Protein AF-A0A8H6ZB54-F1 (afdb_monomer_lite)

pLDDT: mean 80.8, std 12.85, range [37.94, 94.06]

Organism: NCBI:txid230812

Foldseek 3Di:
DVVVVVVVVVVVVVVVCVVQVVCVDPVNVVVLVVVVVVLVVVLVVVVVPDDPDDDDVVLSVQQSVVQSCCCSPVVDGPVVVDPVVVVVSSPPD

Structure (mmCIF, N/CA/C/O backbone):
data_AF-A0A8H6ZB54-F1
#
_entry.id   AF-A0A8H6ZB54-F1
#
loop_
_atom_site.group_PDB
_atom_site.id
_atom_site.type_symbol
_atom_site.label_atom_id
_atom_site.label_alt_id
_atom_site.label_comp_id
_atom_site.label_asym_id
_atom_site.label_entity_id
_atom_site.label_seq_id
_atom_site.pdbx_PDB_ins_code
_atom_site.Cartn_x
_atom_site.Cartn_y
_atom_site.Cartn_z
_atom_site.occupancy
_atom_site.B_iso_or_equiv
_atom_site.auth_seq_id
_atom_site.auth_comp_id
_atom_site.auth_asym_id
_atom_site.auth_atom_id
_atom_site.pdbx_PDB_model_num
ATOM 1 N N . MET A 1 1 ? 40.273 4.845 -5.121 1.00 53.59 1 MET A N 1
ATOM 2 C CA . MET A 1 1 ? 39.413 3.80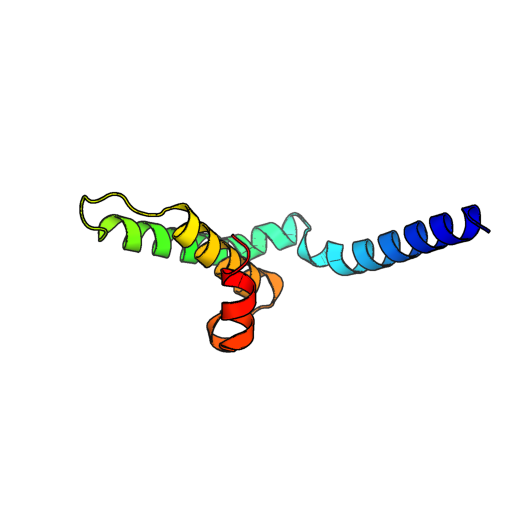2 -4.515 1.00 53.59 1 MET A CA 1
ATOM 3 C C . MET A 1 1 ? 38.010 4.325 -4.181 1.00 53.59 1 MET A C 1
ATOM 5 O O . MET A 1 1 ? 37.053 3.717 -4.631 1.00 53.59 1 MET A O 1
ATOM 9 N N . LEU A 1 2 ? 37.859 5.483 -3.518 1.00 50.34 2 LEU A N 1
ATOM 10 C CA . LEU A 1 2 ? 36.544 6.072 -3.176 1.00 50.34 2 LEU A CA 1
ATOM 11 C C . LEU A 1 2 ? 35.643 6.426 -4.382 1.00 50.34 2 LEU A C 1
ATOM 13 O O . LEU A 1 2 ? 34.432 6.241 -4.321 1.00 50.34 2 LEU A O 1
ATOM 17 N N . LEU A 1 3 ? 36.224 6.870 -5.504 1.00 53.19 3 LEU A N 1
ATOM 18 C CA . LEU A 1 3 ? 35.472 7.185 -6.731 1.00 53.19 3 LEU A CA 1
ATOM 19 C C . LEU A 1 3 ? 34.819 5.957 -7.386 1.00 53.19 3 LEU A C 1
ATOM 21 O O . LEU A 1 3 ? 33.776 6.096 -8.016 1.00 53.19 3 LEU A O 1
ATOM 25 N N . ASN A 1 4 ? 35.403 4.766 -7.222 1.00 51.84 4 ASN A N 1
ATOM 26 C CA . ASN A 1 4 ? 34.836 3.535 -7.776 1.00 51.84 4 ASN A CA 1
ATOM 27 C C . ASN A 1 4 ? 33.632 3.076 -6.944 1.00 51.84 4 ASN A C 1
ATOM 29 O O . ASN A 1 4 ? 32.589 2.787 -7.512 1.00 51.84 4 ASN A O 1
ATOM 33 N N . VAL A 1 5 ? 33.719 3.167 -5.611 1.00 55.88 5 VAL A N 1
ATOM 34 C CA . VAL A 1 5 ? 32.609 2.839 -4.697 1.00 55.88 5 VAL A CA 1
ATOM 35 C C . VAL A 1 5 ? 31.382 3.723 -4.960 1.00 55.88 5 VAL A C 1
ATOM 37 O O . VAL A 1 5 ? 30.270 3.218 -5.080 1.00 55.88 5 VAL A O 1
ATOM 40 N N . ALA A 1 6 ? 31.570 5.038 -5.129 1.00 56.38 6 ALA A N 1
ATOM 41 C CA . ALA A 1 6 ? 30.472 5.957 -5.448 1.00 56.38 6 ALA A CA 1
ATOM 42 C C . ALA A 1 6 ? 29.851 5.701 -6.839 1.00 56.38 6 ALA A C 1
ATOM 44 O O . ALA A 1 6 ? 28.649 5.893 -7.040 1.00 56.38 6 ALA A O 1
ATOM 45 N N . ARG A 1 7 ? 30.662 5.256 -7.807 1.00 58.06 7 ARG A N 1
ATOM 46 C CA . ARG A 1 7 ? 30.210 4.922 -9.165 1.00 58.06 7 ARG A CA 1
ATOM 47 C C . ARG A 1 7 ? 29.410 3.616 -9.188 1.00 58.06 7 ARG A C 1
ATOM 49 O O . ARG A 1 7 ? 28.379 3.572 -9.864 1.00 58.06 7 ARG A O 1
ATOM 56 N N . ASP A 1 8 ? 29.830 2.629 -8.401 1.00 61.50 8 ASP A N 1
ATOM 57 C CA . ASP A 1 8 ? 29.135 1.351 -8.223 1.00 61.50 8 ASP A CA 1
ATOM 58 C C . ASP A 1 8 ? 27.781 1.568 -7.528 1.00 61.50 8 ASP A C 1
ATOM 60 O O . ASP A 1 8 ? 26.752 1.186 -8.088 1.00 61.50 8 ASP A O 1
ATOM 64 N N . LEU A 1 9 ? 27.746 2.351 -6.439 1.00 70.19 9 LEU A N 1
ATOM 65 C CA . LEU A 1 9 ? 26.513 2.805 -5.767 1.00 70.19 9 LEU A CA 1
ATOM 66 C C . LEU A 1 9 ? 25.533 3.493 -6.730 1.00 70.19 9 LEU A C 1
ATOM 68 O O . LEU A 1 9 ? 24.336 3.206 -6.725 1.00 70.19 9 LEU A O 1
ATOM 72 N N . GLY A 1 10 ? 26.026 4.390 -7.589 1.00 81.81 10 GLY A N 1
ATOM 73 C CA . GLY A 1 10 ? 25.188 5.084 -8.568 1.00 81.81 10 GLY A CA 1
ATOM 74 C C . GLY A 1 10 ? 24.638 4.165 -9.664 1.00 81.81 10 GLY A C 1
ATOM 75 O O . GLY A 1 10 ? 23.526 4.384 -10.155 1.00 81.81 10 GLY A O 1
ATOM 76 N N . SER A 1 11 ? 25.399 3.145 -10.067 1.00 85.12 11 SER A N 1
ATOM 77 C CA . SER A 1 11 ? 24.973 2.173 -11.079 1.00 85.12 11 SER A CA 1
ATOM 78 C C . SER A 1 11 ? 23.938 1.186 -10.534 1.00 85.12 11 SER A C 1
ATOM 80 O O . SER A 1 11 ? 22.898 0.991 -11.169 1.00 85.12 11 SER A O 1
ATOM 82 N N . ASP A 1 12 ? 24.151 0.671 -9.323 1.00 87.56 12 ASP A N 1
ATOM 83 C CA . ASP A 1 12 ? 23.219 -0.231 -8.653 1.00 87.56 12 ASP A CA 1
ATOM 84 C C . ASP A 1 12 ? 21.926 0.478 -8.267 1.00 87.56 12 ASP A C 1
ATOM 86 O O . ASP A 1 12 ? 20.842 -0.044 -8.528 1.00 87.56 12 ASP A O 1
ATOM 90 N N . HIS A 1 13 ? 22.011 1.710 -7.758 1.00 87.94 13 HIS A N 1
ATOM 91 C CA . HIS A 1 13 ? 20.827 2.520 -7.486 1.00 87.94 13 HIS A CA 1
ATOM 92 C C . HIS A 1 13 ? 19.978 2.724 -8.747 1.00 87.94 13 HIS A C 1
ATOM 94 O O . HIS A 1 13 ? 18.762 2.536 -8.709 1.00 87.94 13 HIS A O 1
ATOM 100 N N . ARG A 1 14 ? 20.595 3.058 -9.892 1.00 89.06 14 ARG A N 1
ATOM 101 C CA . ARG A 1 14 ? 19.864 3.195 -11.164 1.00 89.06 14 ARG A CA 1
ATOM 102 C C . ARG A 1 14 ? 19.228 1.881 -11.603 1.00 89.06 14 ARG A C 1
ATOM 104 O O . ARG A 1 14 ? 18.084 1.901 -12.051 1.00 89.06 14 ARG A O 1
ATOM 111 N N . ARG A 1 15 ? 19.942 0.761 -11.463 1.00 90.75 15 ARG A N 1
ATOM 112 C CA . ARG A 1 15 ? 19.434 -0.572 -11.812 1.00 90.75 15 ARG A CA 1
ATOM 113 C C . ARG A 1 15 ? 18.215 -0.945 -10.965 1.00 90.75 15 ARG A C 1
ATOM 115 O O . ARG A 1 15 ? 17.177 -1.281 -11.528 1.00 90.75 15 ARG A O 1
ATOM 122 N N . ILE A 1 16 ? 18.315 -0.817 -9.642 1.00 88.75 16 ILE A N 1
ATOM 123 C CA . ILE A 1 16 ? 17.223 -1.116 -8.703 1.00 88.75 16 ILE A CA 1
ATOM 124 C C . ILE A 1 16 ? 16.038 -0.183 -8.952 1.00 88.75 16 ILE A C 1
ATOM 126 O O . ILE A 1 16 ? 14.916 -0.649 -9.140 1.00 88.75 16 ILE A O 1
ATOM 130 N N . ARG A 1 17 ? 16.282 1.130 -9.041 1.00 89.00 17 ARG A N 1
ATOM 131 C CA . ARG A 1 17 ? 15.237 2.113 -9.345 1.00 89.00 17 ARG A CA 1
ATOM 132 C C . ARG A 1 17 ? 14.518 1.768 -10.645 1.00 89.00 17 ARG A C 1
ATOM 134 O O . ARG A 1 17 ? 13.296 1.806 -10.671 1.00 89.00 17 ARG A O 1
ATOM 141 N N . SER A 1 18 ? 15.250 1.426 -11.706 1.00 90.56 18 SER A N 1
ATOM 142 C CA . SER A 1 18 ? 14.648 1.072 -12.995 1.00 90.56 18 SER A CA 1
ATOM 143 C C . SER A 1 18 ? 13.760 -0.168 -12.902 1.00 90.56 18 SER A C 1
ATOM 145 O O . SER A 1 18 ? 12.700 -0.185 -13.520 1.00 90.56 18 SER A O 1
ATOM 147 N N . ALA A 1 19 ? 14.170 -1.182 -12.134 1.00 88.50 19 ALA A N 1
ATOM 148 C CA . ALA A 1 19 ? 13.375 -2.390 -11.929 1.00 88.50 19 ALA A CA 1
ATOM 149 C C . ALA A 1 19 ? 12.091 -2.107 -11.128 1.00 88.50 19 ALA A C 1
ATOM 151 O O . ALA A 1 19 ? 11.024 -2.601 -11.479 1.00 88.50 19 ALA A O 1
ATOM 152 N N . LEU A 1 20 ? 12.177 -1.269 -10.090 1.00 87.94 20 LEU A N 1
ATOM 153 C CA . LEU A 1 20 ? 11.042 -0.948 -9.218 1.00 87.94 20 LEU A CA 1
ATOM 154 C C . LEU A 1 20 ? 10.070 0.073 -9.828 1.00 87.94 20 LEU A C 1
ATOM 156 O O . LEU A 1 20 ? 8.886 0.063 -9.499 1.00 87.94 20 LEU A O 1
ATOM 160 N N . ASN A 1 21 ? 10.533 0.943 -10.732 1.00 89.56 21 ASN A N 1
ATOM 161 C CA . ASN A 1 21 ? 9.747 2.067 -11.257 1.00 89.56 21 ASN A CA 1
ATOM 162 C C . ASN A 1 21 ? 8.432 1.644 -11.937 1.00 89.56 21 ASN A C 1
ATOM 164 O O . ASN A 1 21 ? 7.501 2.445 -12.003 1.00 89.56 21 ASN A O 1
ATOM 168 N N . ILE A 1 22 ? 8.332 0.397 -12.412 1.00 88.62 22 ILE A N 1
ATOM 169 C CA . ILE A 1 22 ? 7.119 -0.138 -13.048 1.00 88.62 22 ILE A CA 1
ATOM 170 C C . ILE A 1 22 ? 5.896 -0.042 -12.121 1.00 88.62 22 ILE A C 1
ATOM 172 O O . ILE A 1 22 ? 4.808 0.298 -12.583 1.00 88.62 22 ILE A O 1
ATOM 176 N N . GLY A 1 23 ? 6.094 -0.250 -10.813 1.00 87.06 23 GLY A N 1
ATOM 177 C CA . GLY A 1 23 ? 5.036 -0.230 -9.801 1.00 87.06 23 GLY A CA 1
ATOM 178 C C . GLY A 1 23 ? 4.651 1.172 -9.324 1.00 87.06 23 GLY A C 1
ATOM 179 O O . GLY A 1 23 ? 3.660 1.322 -8.618 1.00 87.06 23 GLY A O 1
ATOM 180 N N . PHE A 1 24 ? 5.399 2.204 -9.725 1.00 89.62 24 PHE A N 1
ATOM 181 C CA . PHE A 1 24 ? 5.222 3.584 -9.252 1.00 89.62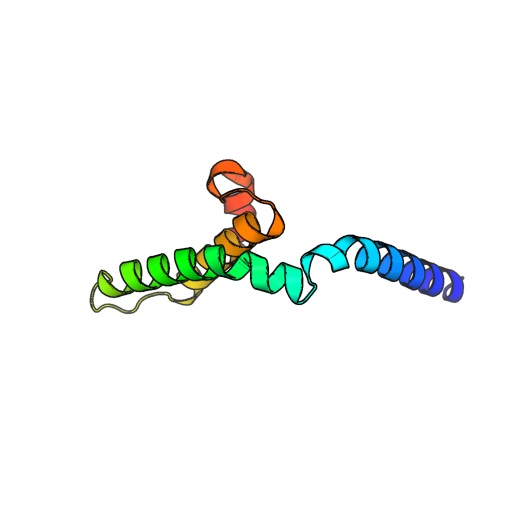 24 PHE A CA 1
ATOM 182 C C . PHE A 1 24 ? 4.920 4.576 -10.383 1.00 89.62 24 PHE A C 1
ATOM 184 O O . PHE A 1 24 ? 4.966 5.791 -10.192 1.00 89.62 24 PHE A O 1
ATOM 191 N N . THR A 1 25 ? 4.587 4.084 -11.578 1.00 92.25 25 THR A N 1
ATOM 192 C CA . THR A 1 25 ? 4.072 4.947 -12.649 1.00 92.25 25 THR A CA 1
ATOM 193 C C . THR A 1 25 ? 2.685 5.482 -12.290 1.00 92.25 25 THR A C 1
ATOM 195 O O . THR A 1 25 ? 1.931 4.849 -11.556 1.00 92.25 25 THR A O 1
ATOM 198 N N . ALA A 1 26 ? 2.281 6.617 -12.867 1.00 92.31 26 ALA A N 1
ATOM 199 C CA . ALA A 1 26 ? 0.938 7.156 -12.637 1.00 92.31 26 ALA A CA 1
ATOM 200 C C . ALA A 1 26 ? -0.180 6.175 -13.048 1.00 92.31 26 ALA A C 1
ATOM 202 O O . ALA A 1 26 ? -1.250 6.169 -12.448 1.00 92.31 26 ALA A O 1
ATOM 203 N N . ALA A 1 27 ? 0.058 5.341 -14.067 1.00 93.31 27 ALA A N 1
ATOM 204 C CA . ALA A 1 27 ? -0.876 4.292 -14.469 1.00 93.31 27 ALA A CA 1
ATOM 205 C C . ALA A 1 27 ? -0.962 3.176 -13.419 1.00 93.31 27 ALA A C 1
ATOM 207 O O . ALA A 1 27 ? -2.069 2.786 -13.054 1.00 93.31 27 ALA A O 1
ATOM 208 N N . ALA A 1 28 ? 0.183 2.730 -12.890 1.00 89.69 28 ALA A N 1
ATOM 209 C CA . ALA A 1 28 ? 0.231 1.754 -11.806 1.00 89.69 28 ALA A CA 1
ATOM 210 C C . ALA A 1 28 ? -0.478 2.286 -10.549 1.00 89.69 28 ALA A C 1
ATOM 212 O O . ALA A 1 28 ? -1.403 1.648 -10.058 1.00 89.69 28 ALA A O 1
ATOM 213 N N . VAL A 1 29 ? -0.168 3.513 -10.111 1.00 90.56 29 VAL A N 1
ATOM 214 C CA . VAL A 1 29 ? -0.828 4.141 -8.951 1.00 90.56 29 VAL A CA 1
ATOM 215 C C . VAL A 1 29 ? -2.346 4.233 -9.128 1.00 90.56 29 VAL A C 1
ATOM 217 O O . VAL A 1 29 ? -3.094 3.952 -8.196 1.00 90.56 29 VAL A O 1
ATOM 220 N N . ARG A 1 30 ? -2.830 4.565 -10.333 1.00 94.00 30 ARG A N 1
ATOM 221 C CA . ARG A 1 30 ? -4.274 4.571 -10.621 1.00 94.00 30 ARG A CA 1
ATOM 222 C C . ARG A 1 30 ? -4.905 3.183 -10.534 1.00 94.00 30 ARG A C 1
ATOM 224 O O . ARG A 1 30 ? -6.052 3.086 -10.111 1.00 94.00 30 ARG A O 1
ATOM 231 N N . SER A 1 31 ? -4.181 2.123 -10.898 1.00 92.62 31 SER A N 1
ATOM 232 C CA . SER A 1 31 ? -4.687 0.749 -10.767 1.00 92.62 31 SER A CA 1
ATOM 233 C C . SER A 1 31 ? -4.905 0.334 -9.305 1.00 92.62 31 SER A C 1
ATOM 235 O O . SER A 1 31 ? -5.806 -0.451 -9.024 1.00 92.62 31 SER A O 1
ATOM 237 N N . TYR A 1 32 ? -4.177 0.939 -8.359 1.00 93.25 32 TYR A N 1
ATOM 238 C CA . TYR A 1 32 ? -4.324 0.678 -6.922 1.00 93.25 32 TYR A CA 1
ATOM 239 C C . TYR A 1 32 ? -5.528 1.379 -6.282 1.00 93.25 32 TYR A C 1
ATOM 241 O O . TYR A 1 32 ? -5.860 1.102 -5.133 1.00 93.25 32 TYR A O 1
ATOM 249 N N . HIS A 1 33 ? -6.215 2.267 -7.007 1.00 92.56 33 HIS A N 1
ATOM 250 C CA . HIS A 1 33 ? -7.318 3.060 -6.461 1.00 92.56 33 HIS A CA 1
ATOM 251 C C . HIS A 1 33 ? -8.429 2.204 -5.834 1.00 92.56 33 HIS A C 1
ATOM 253 O O . HIS A 1 33 ? -8.980 2.575 -4.801 1.00 92.56 33 HIS A O 1
ATOM 259 N N . ALA A 1 34 ? -8.746 1.048 -6.427 1.00 91.88 34 ALA A N 1
ATOM 260 C CA . ALA A 1 34 ? -9.738 0.131 -5.868 1.00 91.88 34 ALA A CA 1
ATOM 261 C C . ALA A 1 34 ? -9.318 -0.392 -4.483 1.00 91.88 34 ALA A C 1
ATOM 263 O O . ALA A 1 34 ? -10.125 -0.376 -3.559 1.00 91.88 34 ALA A O 1
ATOM 264 N N . VAL A 1 35 ? -8.044 -0.768 -4.324 1.00 91.88 35 VAL A N 1
ATOM 265 C CA . VAL A 1 35 ? -7.469 -1.206 -3.042 1.00 91.88 35 VAL A CA 1
ATOM 266 C C . VAL A 1 35 ? -7.514 -0.071 -2.021 1.00 91.88 35 VAL A C 1
ATOM 268 O O . VAL A 1 35 ? -7.997 -0.263 -0.909 1.00 91.88 35 VAL A O 1
ATOM 271 N N . PHE A 1 36 ? -7.083 1.136 -2.407 1.00 91.94 36 PHE A N 1
ATOM 272 C CA . PHE A 1 36 ? -7.106 2.302 -1.516 1.00 91.94 36 PHE A CA 1
ATOM 273 C C . PHE A 1 36 ? -8.517 2.609 -1.021 1.00 91.94 36 PHE A C 1
ATOM 275 O O . PHE A 1 36 ? -8.707 2.890 0.158 1.00 91.94 36 PHE A O 1
ATOM 282 N N . LYS A 1 37 ? -9.507 2.529 -1.916 1.00 94.06 37 LYS A N 1
ATOM 283 C CA . LYS A 1 37 ? -10.906 2.769 -1.576 1.00 94.06 37 LYS A CA 1
ATOM 284 C C . LYS A 1 37 ? -11.425 1.743 -0.568 1.00 94.06 37 LYS A C 1
ATOM 286 O O . LYS A 1 37 ? -11.999 2.149 0.434 1.00 94.06 37 LYS A O 1
ATOM 291 N N . VAL A 1 38 ? -11.182 0.451 -0.799 1.00 92.31 38 VAL A N 1
ATOM 292 C CA . VAL A 1 38 ? -11.616 -0.621 0.115 1.00 92.31 38 VAL A CA 1
ATOM 293 C C . VAL A 1 38 ? -11.018 -0.426 1.507 1.00 92.31 38 VAL A C 1
ATOM 295 O O . VAL A 1 38 ? -11.744 -0.471 2.498 1.00 92.31 38 VAL A O 1
ATOM 298 N N . VAL A 1 39 ? -9.713 -0.160 1.596 1.00 90.69 39 VAL A N 1
ATOM 299 C CA . VAL A 1 39 ? -9.060 0.040 2.897 1.00 90.69 39 VAL A CA 1
ATOM 300 C C . VAL A 1 39 ? -9.551 1.327 3.571 1.00 90.69 39 VAL A C 1
ATOM 302 O O . VAL A 1 39 ? -9.797 1.328 4.773 1.00 90.69 39 VAL A O 1
ATOM 305 N N . ALA A 1 40 ? -9.771 2.410 2.822 1.00 91.06 40 ALA A N 1
ATOM 306 C CA . ALA A 1 40 ? -10.331 3.644 3.376 1.00 91.06 40 ALA A CA 1
ATOM 307 C C . ALA A 1 40 ? -11.751 3.442 3.935 1.00 91.06 40 ALA A C 1
ATOM 309 O O . ALA A 1 40 ? -12.041 3.896 5.040 1.00 91.06 40 ALA A O 1
ATOM 310 N N . GLU A 1 41 ? -12.615 2.721 3.216 1.00 93.31 41 GLU A N 1
ATOM 311 C CA . GLU A 1 41 ? -13.967 2.378 3.681 1.00 93.31 41 GLU A CA 1
ATOM 312 C C . GLU A 1 41 ? -13.925 1.522 4.957 1.00 93.31 41 GLU A C 1
ATOM 314 O O . GLU A 1 41 ? -14.700 1.763 5.881 1.00 93.31 41 GLU A O 1
ATOM 319 N N . GLN A 1 42 ? -12.979 0.583 5.060 1.00 89.12 42 GLN A N 1
ATOM 320 C CA . GLN A 1 42 ? -12.761 -0.200 6.281 1.00 89.12 42 GLN A CA 1
ATOM 321 C C . GLN A 1 42 ? -12.332 0.674 7.465 1.00 89.12 42 GLN A C 1
ATOM 323 O O . GLN A 1 42 ? -12.863 0.502 8.561 1.00 89.12 42 GLN A O 1
ATOM 328 N N . ILE A 1 43 ? -11.412 1.623 7.258 1.00 89.50 43 ILE A N 1
ATOM 329 C CA . ILE A 1 43 ? -10.992 2.573 8.302 1.00 89.50 43 ILE A CA 1
ATOM 330 C C . ILE A 1 43 ? -12.187 3.405 8.768 1.00 89.50 43 ILE A C 1
ATOM 332 O O . ILE A 1 43 ? -12.419 3.510 9.970 1.00 89.50 43 ILE A O 1
ATOM 336 N N . CYS A 1 44 ? -12.961 3.973 7.839 1.00 89.31 44 CY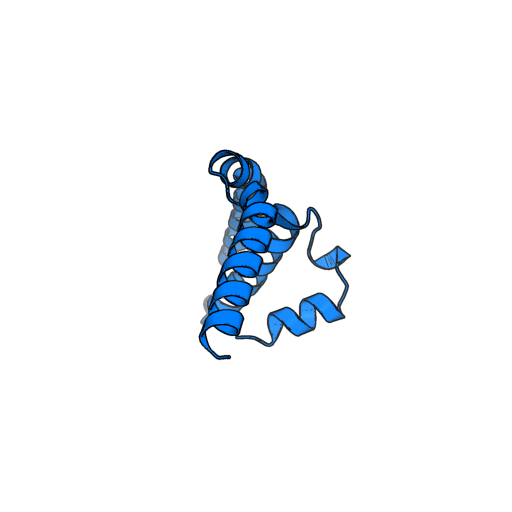S A N 1
ATOM 337 C CA . CYS A 1 44 ? -14.149 4.759 8.174 1.00 89.31 44 CYS A CA 1
ATOM 338 C C . CYS A 1 44 ? -15.161 3.930 8.972 1.00 89.31 44 CYS A C 1
ATOM 340 O O . CYS A 1 44 ? -15.591 4.369 10.034 1.00 89.31 44 CYS A O 1
ATOM 342 N N . GLY A 1 45 ? -15.465 2.707 8.527 1.00 87.25 45 GLY A N 1
ATOM 343 C CA . GLY A 1 45 ? -16.374 1.812 9.244 1.00 87.25 45 GLY A CA 1
ATOM 344 C C . GLY A 1 45 ? -15.859 1.412 10.629 1.00 87.25 45 GLY A C 1
ATOM 345 O O . GLY A 1 45 ? -16.644 1.276 11.564 1.00 87.25 45 GLY A O 1
ATOM 346 N N . GLN A 1 46 ? -14.544 1.258 10.807 1.00 83.94 46 GLN A N 1
ATOM 347 C CA . GLN A 1 46 ? -13.970 1.048 12.135 1.00 83.94 46 GLN A CA 1
ATOM 348 C C . GLN A 1 46 ? -14.178 2.287 13.006 1.00 83.94 46 GLN A C 1
ATOM 350 O O . GLN A 1 46 ? -14.744 2.153 14.087 1.00 83.94 46 GLN A O 1
ATOM 355 N N . LEU A 1 47 ? -13.800 3.475 12.517 1.00 85.56 47 LEU A N 1
ATOM 356 C CA . LEU A 1 47 ? -13.928 4.762 13.216 1.00 85.56 47 LEU A CA 1
ATOM 357 C C . LEU A 1 47 ? -15.368 5.098 13.624 1.00 85.56 47 LEU A C 1
ATOM 359 O O . LEU A 1 47 ? -15.570 5.623 14.715 1.00 85.56 47 LEU A O 1
ATOM 363 N N . GLU A 1 48 ? -16.363 4.752 12.809 1.00 85.56 48 GLU A N 1
ATOM 364 C CA . GLU A 1 48 ? -17.786 4.913 13.149 1.00 85.56 48 GLU A CA 1
ATOM 365 C C . GLU A 1 48 ? -18.218 4.067 14.357 1.00 85.56 48 GLU A C 1
ATOM 367 O O . GLU A 1 48 ? -19.143 4.442 15.076 1.00 85.56 48 GLU A O 1
ATOM 372 N N . ASN A 1 49 ? -17.533 2.947 14.605 1.00 80.94 49 ASN A N 1
ATOM 373 C CA . ASN A 1 49 ? -17.806 2.030 15.711 1.00 80.94 49 ASN A CA 1
ATOM 374 C C . ASN A 1 49 ? -16.863 2.224 16.912 1.00 80.94 49 ASN A C 1
ATOM 376 O O . ASN A 1 49 ? -16.961 1.473 17.888 1.00 80.94 49 ASN A O 1
ATOM 380 N N . PHE A 1 50 ? -15.939 3.193 16.867 1.00 76.31 50 PHE A N 1
ATOM 381 C CA . PHE A 1 50 ? -15.038 3.428 17.992 1.00 76.31 50 PHE A CA 1
ATOM 382 C C . PHE A 1 50 ? -15.799 4.031 19.184 1.00 76.31 50 PHE A C 1
ATOM 384 O O . PHE A 1 50 ? -16.631 4.927 19.015 1.00 76.31 50 PHE A O 1
ATOM 391 N N . PRO A 1 51 ? -15.508 3.578 20.416 1.00 74.06 51 PRO A N 1
ATOM 392 C CA . PRO A 1 51 ? -16.010 4.240 21.611 1.00 74.06 51 PRO A CA 1
ATOM 393 C C . PRO A 1 51 ? -15.537 5.699 21.641 1.00 74.06 51 PRO A C 1
ATOM 395 O O . PRO A 1 51 ? -14.461 6.020 21.144 1.00 74.06 51 PRO A O 1
ATOM 398 N N . SER A 1 52 ? -16.300 6.583 22.291 1.00 73.50 52 SER A N 1
ATOM 399 C CA . SER A 1 52 ? -16.019 8.027 22.425 1.00 73.50 52 SER A CA 1
ATOM 400 C C . SER A 1 52 ? -14.749 8.373 23.231 1.00 73.50 52 SER A C 1
ATOM 402 O O . SER A 1 52 ? -14.589 9.494 23.712 1.00 73.50 52 SER A O 1
ATOM 404 N N . THR A 1 53 ? -13.862 7.405 23.432 1.00 71.81 53 THR A N 1
ATOM 405 C CA . THR A 1 53 ? -12.557 7.536 24.074 1.00 71.81 53 THR A CA 1
ATOM 406 C C . THR A 1 53 ? -11.475 7.863 23.049 1.00 71.81 53 THR A C 1
ATOM 408 O O . THR A 1 53 ? -11.618 7.592 21.857 1.00 71.81 53 THR A O 1
ATOM 411 N N . ALA A 1 54 ? -10.359 8.427 23.519 1.00 72.06 54 ALA A N 1
ATOM 412 C CA . ALA A 1 54 ? -9.202 8.703 22.674 1.00 72.06 54 ALA A CA 1
ATOM 413 C C . ALA A 1 54 ? -8.784 7.440 21.899 1.00 72.06 54 ALA A C 1
ATOM 415 O O . ALA A 1 54 ? -8.535 6.392 22.492 1.00 72.06 54 ALA A O 1
ATOM 416 N N . THR A 1 55 ? -8.746 7.556 20.573 1.00 73.44 55 THR A N 1
ATOM 417 C CA . THR A 1 55 ? -8.381 6.471 19.660 1.00 73.44 55 THR A CA 1
ATOM 418 C C . THR A 1 55 ? -6.964 6.695 19.161 1.00 73.44 55 THR A C 1
ATOM 420 O O . THR A 1 55 ? -6.624 7.801 18.738 1.00 73.44 55 THR A O 1
ATOM 423 N N . ASP A 1 56 ? -6.141 5.648 19.185 1.00 81.50 56 ASP A N 1
ATOM 424 C CA . ASP A 1 56 ? -4.815 5.684 18.574 1.00 81.50 56 ASP A CA 1
ATOM 425 C C . ASP A 1 56 ? -4.925 5.564 17.047 1.00 81.50 56 ASP A C 1
ATOM 427 O O . ASP A 1 56 ? -4.932 4.479 16.459 1.00 81.50 56 ASP A O 1
ATOM 431 N N . VAL A 1 57 ? -5.028 6.724 16.405 1.00 82.62 57 VAL A N 1
ATOM 432 C CA . VAL A 1 57 ? -5.108 6.849 14.948 1.00 82.62 57 VAL A CA 1
ATOM 433 C C . VAL A 1 57 ? -3.801 6.416 14.275 1.00 82.62 57 VAL A C 1
ATOM 435 O O . VAL A 1 57 ? -3.837 5.906 13.157 1.00 82.62 57 VAL A O 1
ATOM 438 N N . CYS A 1 58 ? -2.649 6.566 14.934 1.00 85.88 58 CYS A N 1
ATOM 439 C CA . CYS A 1 58 ? -1.353 6.229 14.342 1.00 85.88 58 CYS A CA 1
ATOM 440 C C . CYS A 1 58 ? -1.221 4.722 14.115 1.00 85.88 58 CYS A C 1
ATOM 442 O O . CYS A 1 58 ? -0.848 4.299 13.017 1.00 85.88 58 CYS A O 1
ATOM 444 N N . SER A 1 59 ? -1.588 3.912 15.109 1.00 83.06 59 SER A N 1
ATOM 445 C CA . SER A 1 59 ? -1.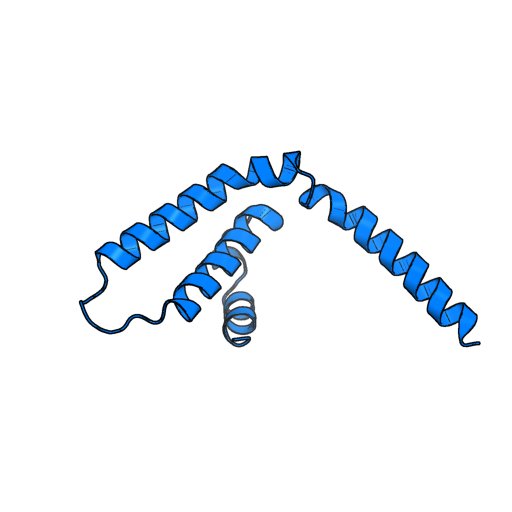591 2.450 14.968 1.00 83.06 59 SER A CA 1
ATOM 446 C C . SER A 1 59 ? -2.561 1.981 13.882 1.00 83.06 59 SER A C 1
ATOM 448 O O . SER A 1 59 ? -2.217 1.124 13.065 1.00 83.06 59 SER A O 1
ATOM 450 N N . LEU A 1 60 ? -3.750 2.588 13.821 1.00 84.75 60 LEU A N 1
ATOM 451 C CA . LEU A 1 60 ? -4.755 2.288 12.802 1.00 84.75 60 LEU A CA 1
ATOM 452 C C . LEU A 1 60 ? -4.241 2.586 11.385 1.00 84.75 60 LEU A C 1
ATOM 454 O O . LEU A 1 60 ? -4.304 1.729 10.502 1.00 84.75 60 LEU A O 1
ATOM 458 N N . LEU A 1 61 ? -3.691 3.784 11.174 1.00 87.88 61 LEU A N 1
ATOM 459 C CA . LEU A 1 61 ? -3.154 4.192 9.875 1.00 87.88 61 LEU A CA 1
ATOM 460 C C . LEU A 1 61 ? -1.923 3.375 9.473 1.00 87.88 61 LEU A C 1
ATOM 462 O O . LEU A 1 61 ? -1.758 3.073 8.291 1.00 87.88 61 LEU A O 1
ATOM 466 N N . SER A 1 62 ? -1.082 2.977 10.428 1.00 86.94 62 SER A N 1
ATOM 467 C CA . SER A 1 62 ? 0.091 2.135 10.160 1.00 86.94 62 SER A CA 1
ATOM 468 C C . SER A 1 62 ? -0.324 0.746 9.673 1.00 86.94 62 SER A C 1
ATOM 470 O O . SER A 1 62 ? 0.168 0.276 8.646 1.00 86.94 62 SER A O 1
ATOM 472 N N . ALA A 1 63 ? -1.302 0.121 10.338 1.00 85.19 63 ALA A N 1
ATOM 473 C CA . ALA A 1 63 ? -1.859 -1.160 9.907 1.00 85.19 63 ALA A CA 1
ATOM 474 C C . ALA A 1 63 ? -2.515 -1.066 8.520 1.00 85.19 63 ALA A C 1
ATOM 476 O O . ALA A 1 63 ? -2.279 -1.921 7.666 1.00 85.19 63 ALA A O 1
ATOM 477 N N . ALA A 1 64 ? -3.280 -0.003 8.267 1.00 88.75 64 ALA A N 1
ATOM 478 C CA . ALA A 1 64 ? -3.894 0.231 6.965 1.00 88.75 64 ALA A CA 1
ATOM 479 C C . ALA A 1 64 ? -2.860 0.465 5.852 1.00 88.75 64 ALA A C 1
ATOM 481 O O . ALA A 1 64 ? -3.018 -0.032 4.738 1.00 88.75 64 ALA A O 1
ATOM 482 N N . THR A 1 65 ? -1.783 1.193 6.147 1.00 89.69 65 THR A N 1
ATOM 483 C CA . THR A 1 65 ? -0.694 1.442 5.192 1.00 89.69 65 THR A CA 1
ATOM 484 C C . THR A 1 65 ? 0.003 0.142 4.809 1.00 89.69 65 THR A C 1
ATOM 486 O O . THR A 1 65 ? 0.295 -0.078 3.629 1.00 89.69 65 THR A O 1
ATOM 489 N N . LEU A 1 66 ? 0.230 -0.745 5.783 1.00 89.38 66 LEU A N 1
ATOM 490 C CA . LEU A 1 66 ? 0.772 -2.075 5.528 1.00 89.38 66 LEU A CA 1
ATOM 491 C C . LEU A 1 66 ? -0.177 -2.892 4.642 1.00 89.38 66 LEU A C 1
ATOM 493 O O . LEU A 1 66 ? 0.268 -3.435 3.634 1.00 89.38 66 LEU A O 1
ATOM 497 N N . GLU A 1 67 ? -1.477 -2.906 4.950 1.00 89.19 67 GLU A N 1
ATOM 498 C CA . GLU A 1 67 ? -2.487 -3.616 4.153 1.00 89.19 67 GLU A CA 1
ATOM 499 C C . GLU A 1 67 ? -2.505 -3.153 2.697 1.00 89.19 67 GLU A C 1
ATOM 501 O O . GLU A 1 67 ? -2.410 -3.961 1.772 1.00 89.19 67 GLU A O 1
ATOM 506 N N . VAL A 1 68 ? -2.553 -1.836 2.492 1.00 90.62 68 VAL A N 1
ATOM 507 C CA . VAL A 1 68 ? -2.512 -1.227 1.163 1.00 90.62 68 VAL A CA 1
ATOM 508 C C . VAL A 1 68 ? -1.23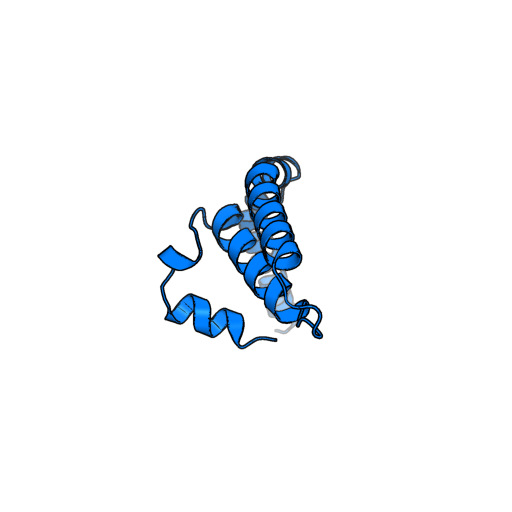9 -1.617 0.423 1.00 90.62 68 VAL A C 1
ATOM 510 O O . VAL A 1 68 ? -1.300 -1.971 -0.751 1.00 90.62 68 VAL A O 1
ATOM 513 N N . THR A 1 69 ? -0.088 -1.564 1.090 1.00 88.19 69 THR A N 1
ATOM 514 C CA . THR A 1 69 ? 1.205 -1.899 0.481 1.00 88.19 69 THR A CA 1
ATOM 515 C C . THR A 1 69 ? 1.233 -3.361 0.040 1.00 88.19 69 THR A C 1
ATOM 517 O O . THR A 1 69 ? 1.613 -3.658 -1.093 1.00 88.19 69 THR A O 1
ATOM 520 N N . CYS A 1 70 ? 0.780 -4.274 0.894 1.00 88.62 70 CYS A N 1
ATOM 521 C CA . CYS A 1 70 ? 0.722 -5.698 0.589 1.00 88.62 70 CYS A CA 1
ATOM 522 C C . CYS A 1 70 ? -0.227 -5.984 -0.581 1.00 88.62 70 CYS A C 1
ATOM 524 O O . CYS A 1 70 ? 0.181 -6.605 -1.564 1.00 88.62 70 CYS A O 1
ATOM 526 N N . GLN A 1 71 ? -1.450 -5.458 -0.546 1.00 89.12 71 GLN A N 1
ATOM 527 C CA . GLN A 1 71 ? -2.425 -5.719 -1.604 1.00 89.12 71 GLN A CA 1
ATOM 528 C C . GLN A 1 71 ? -2.048 -5.051 -2.932 1.00 89.12 71 GLN A C 1
ATOM 530 O O . GLN A 1 71 ? -2.126 -5.684 -3.982 1.00 89.12 71 GLN A O 1
ATOM 535 N N . ALA A 1 72 ? -1.630 -3.783 -2.907 1.00 87.12 72 ALA A N 1
ATOM 536 C CA . ALA A 1 72 ? -1.360 -3.015 -4.120 1.00 87.12 72 ALA A CA 1
ATOM 537 C C . ALA A 1 72 ? -0.018 -3.373 -4.771 1.00 87.12 72 ALA A C 1
ATOM 539 O O . ALA A 1 72 ? 0.070 -3.422 -5.996 1.00 87.12 72 ALA A O 1
ATOM 540 N N . ILE A 1 73 ? 1.029 -3.603 -3.971 1.00 82.94 73 ILE A N 1
ATOM 541 C CA . ILE A 1 73 ? 2.396 -3.798 -4.480 1.00 82.94 73 ILE A CA 1
ATOM 542 C C . ILE A 1 73 ? 2.759 -5.280 -4.559 1.00 82.94 73 ILE A C 1
ATOM 544 O O . ILE A 1 73 ? 3.404 -5.694 -5.520 1.00 82.94 73 ILE A O 1
ATOM 548 N N . LEU A 1 74 ? 2.357 -6.081 -3.567 1.00 84.62 74 LEU A N 1
ATOM 549 C CA . LEU A 1 74 ? 2.684 -7.512 -3.518 1.00 84.62 74 LEU A CA 1
ATOM 550 C C . LEU A 1 74 ? 1.566 -8.395 -4.084 1.00 84.62 74 LEU A C 1
ATOM 552 O O . LEU A 1 74 ? 1.813 -9.565 -4.355 1.00 84.62 74 LEU A O 1
ATOM 556 N N . GLY A 1 75 ? 0.361 -7.853 -4.286 1.00 85.69 75 GLY A N 1
ATOM 557 C CA . GLY A 1 75 ? -0.786 -8.598 -4.808 1.00 85.69 75 GLY A CA 1
ATOM 558 C C . GLY A 1 75 ? -1.423 -9.557 -3.799 1.00 85.69 75 GLY A C 1
ATOM 559 O O . GLY A 1 75 ? -2.215 -10.407 -4.199 1.00 85.69 75 GLY A O 1
ATOM 560 N N . HIS A 1 76 ? -1.089 -9.434 -2.510 1.00 85.19 76 HIS A N 1
ATOM 561 C CA . HIS A 1 76 ? -1.547 -10.335 -1.452 1.00 85.19 76 HIS A CA 1
ATOM 562 C C . HIS A 1 76 ? -2.034 -9.550 -0.225 1.00 85.19 76 HIS A C 1
ATOM 564 O O . HIS A 1 76 ? -1.394 -8.570 0.154 1.00 85.19 76 HIS A O 1
ATOM 570 N N . PRO A 1 77 ? -3.133 -9.962 0.429 1.00 82.44 77 PRO A N 1
ATOM 571 C CA . PRO A 1 77 ? -3.536 -9.397 1.714 1.00 82.44 77 PRO A CA 1
ATOM 572 C C . PRO A 1 77 ? -2.515 -9.744 2.808 1.00 82.44 77 PRO A C 1
ATOM 574 O O . PRO A 1 77 ? -1.809 -10.751 2.715 1.00 82.44 77 PRO A O 1
ATOM 577 N N . THR A 1 78 ? -2.429 -8.937 3.872 1.00 81.50 78 THR A N 1
ATOM 578 C CA . THR A 1 78 ? -1.405 -9.153 4.925 1.00 81.50 78 THR A CA 1
ATOM 579 C C . THR A 1 78 ? -1.524 -10.505 5.620 1.00 81.50 78 THR A C 1
ATOM 581 O O . THR A 1 78 ? -0.513 -11.090 6.007 1.00 81.50 78 THR A O 1
ATOM 584 N N . GLN A 1 79 ? -2.743 -11.034 5.728 1.00 79.38 79 GLN A N 1
ATOM 585 C CA . GLN A 1 79 ? -3.028 -12.357 6.289 1.00 79.38 79 GLN A CA 1
ATOM 586 C C . GLN A 1 79 ? -2.317 -13.502 5.541 1.00 79.38 79 GLN A C 1
ATOM 588 O O . GLN A 1 79 ? -1.969 -14.506 6.160 1.00 79.38 79 GLN A O 1
ATOM 593 N N . ASP A 1 80 ? -2.025 -13.327 4.249 1.00 80.81 80 ASP A N 1
ATOM 594 C CA . ASP A 1 80 ? -1.379 -14.348 3.415 1.00 80.81 80 ASP A CA 1
ATOM 595 C C . ASP A 1 80 ? 0.158 -14.315 3.532 1.00 80.81 80 ASP A C 1
ATOM 597 O O . ASP A 1 80 ? 0.838 -15.243 3.095 1.00 80.81 80 ASP A O 1
ATOM 601 N N . LEU A 1 81 ? 0.728 -13.264 4.135 1.00 75.12 81 LEU A N 1
ATOM 602 C CA . LEU A 1 81 ? 2.182 -13.060 4.250 1.00 75.12 81 LEU A CA 1
ATOM 603 C C . LEU A 1 81 ? 2.786 -13.659 5.534 1.00 75.12 81 LEU A C 1
ATOM 605 O O . LEU A 1 81 ? 4.006 -13.662 5.712 1.00 75.12 81 LEU A O 1
ATOM 609 N N . GLY A 1 82 ? 1.940 -14.216 6.405 1.00 75.75 82 GLY A N 1
ATOM 610 C CA . GLY A 1 82 ? 2.330 -14.917 7.626 1.00 75.75 82 GLY A CA 1
ATOM 611 C C . GLY A 1 82 ? 2.576 -14.005 8.832 1.00 75.75 82 GLY A C 1
ATOM 612 O O . GLY A 1 82 ? 3.010 -12.859 8.724 1.00 75.75 82 GLY A O 1
ATOM 613 N N . GLU A 1 83 ? 2.344 -14.548 10.028 1.00 73.75 83 GLU A N 1
ATOM 614 C CA . GLU A 1 83 ? 2.353 -13.794 11.294 1.00 73.75 83 GLU A CA 1
ATOM 615 C C . GLU A 1 83 ? 3.690 -13.098 11.587 1.00 73.75 83 GLU A C 1
ATOM 617 O O . GLU A 1 83 ? 3.710 -11.977 12.094 1.00 73.75 83 GLU A O 1
ATOM 622 N N . LYS A 1 84 ? 4.816 -13.721 11.211 1.00 73.81 84 LYS A N 1
ATOM 623 C CA . LYS A 1 84 ? 6.157 -13.137 11.387 1.00 73.81 84 LYS A CA 1
ATOM 624 C C . LYS A 1 84 ? 6.364 -11.872 10.556 1.00 73.81 84 LYS A C 1
ATOM 626 O O . LYS A 1 84 ? 7.025 -10.947 11.017 1.00 73.81 84 LYS A O 1
ATOM 631 N N . PHE A 1 85 ? 5.823 -11.829 9.339 1.00 73.12 85 PHE A N 1
ATOM 632 C CA . PHE A 1 85 ? 5.918 -10.648 8.485 1.00 73.12 85 PHE A CA 1
ATOM 633 C C . PHE A 1 85 ? 5.108 -9.496 9.084 1.00 73.12 85 PHE A C 1
ATOM 635 O O . PHE A 1 85 ? 5.608 -8.378 9.200 1.00 73.12 85 PHE A O 1
ATOM 642 N N . THR A 1 86 ? 3.889 -9.785 9.536 1.00 69.50 86 THR A N 1
ATOM 643 C CA . THR A 1 86 ? 3.002 -8.793 10.150 1.00 69.50 86 THR A CA 1
ATOM 644 C C . THR A 1 86 ? 3.557 -8.261 11.473 1.00 69.50 86 THR A C 1
ATOM 646 O O . THR A 1 86 ? 3.471 -7.061 11.718 1.00 69.50 86 THR A O 1
ATOM 649 N N . ALA A 1 87 ? 4.173 -9.111 12.302 1.00 67.81 87 ALA A N 1
ATOM 650 C CA . ALA A 1 87 ? 4.801 -8.696 13.559 1.00 67.81 87 ALA A CA 1
ATOM 651 C C . ALA A 1 87 ? 5.988 -7.744 13.328 1.00 67.81 87 ALA A C 1
ATOM 653 O O . ALA A 1 87 ? 6.004 -6.634 13.857 1.00 67.81 87 ALA A O 1
ATOM 654 N N . ASN A 1 88 ? 6.922 -8.117 12.446 1.00 70.00 88 ASN A N 1
ATOM 655 C CA . ASN A 1 88 ? 8.127 -7.323 12.174 1.00 70.00 88 ASN A CA 1
ATOM 656 C C . ASN A 1 88 ? 7.834 -5.941 11.566 1.00 70.00 88 ASN A C 1
ATOM 658 O O . ASN A 1 88 ? 8.652 -5.035 11.685 1.00 70.00 88 ASN A O 1
ATOM 662 N N . ASN A 1 89 ? 6.690 -5.782 10.895 1.00 67.00 89 ASN A N 1
ATOM 663 C CA . ASN A 1 89 ? 6.283 -4.516 10.281 1.00 67.00 89 ASN A CA 1
ATOM 664 C C . ASN A 1 89 ? 5.292 -3.712 11.144 1.00 67.00 89 ASN A C 1
ATOM 666 O O . ASN A 1 89 ? 4.925 -2.606 10.758 1.0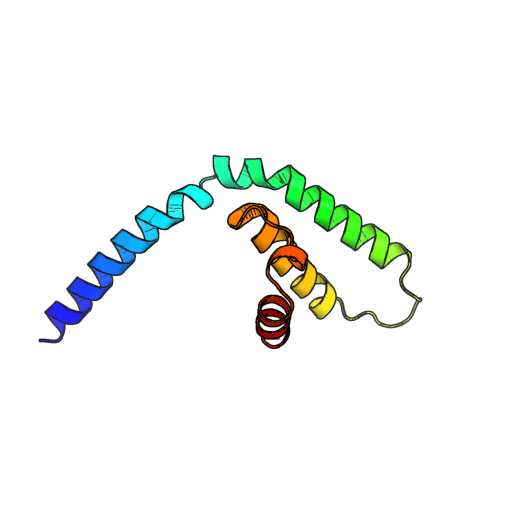0 67.00 89 ASN A O 1
ATOM 670 N N . ARG A 1 90 ? 4.866 -4.240 12.302 1.00 61.72 90 ARG A N 1
ATOM 671 C CA . ARG A 1 90 ? 4.074 -3.507 13.308 1.00 61.72 90 ARG A CA 1
ATOM 672 C C . ARG A 1 90 ? 4.929 -2.894 14.418 1.00 61.72 90 ARG A C 1
ATOM 674 O O . ARG A 1 90 ? 4.505 -1.909 15.003 1.00 61.72 90 ARG A O 1
ATOM 681 N N . GLU A 1 91 ? 6.107 -3.454 14.700 1.00 50.50 91 GLU A N 1
ATOM 682 C CA . GLU A 1 91 ? 7.006 -2.993 15.777 1.00 50.50 91 GLU A CA 1
ATOM 683 C C . GLU A 1 91 ? 7.896 -1.794 15.395 1.00 50.50 91 GLU A C 1
ATOM 685 O O . GLU A 1 91 ? 8.606 -1.260 16.243 1.00 50.50 91 GLU A O 1
ATOM 690 N N . ILE A 1 92 ? 7.864 -1.345 14.135 1.00 44.34 92 ILE A N 1
ATOM 691 C CA . ILE A 1 92 ? 8.582 -0.147 13.671 1.00 44.34 92 ILE A CA 1
ATOM 692 C C . ILE A 1 92 ? 7.611 1.046 13.653 1.00 44.34 92 ILE A C 1
ATOM 694 O O . ILE A 1 92 ? 7.293 1.577 12.590 1.00 44.34 92 ILE A O 1
ATOM 698 N N . VAL A 1 93 ? 7.103 1.435 14.824 1.00 37.94 93 VAL A N 1
ATOM 699 C CA . VAL A 1 93 ? 6.446 2.733 15.073 1.00 37.94 93 VAL A CA 1
ATOM 700 C C . VAL A 1 93 ? 6.908 3.257 16.422 1.00 37.94 93 VAL A C 1
ATOM 702 O O . VAL A 1 93 ? 6.839 2.483 17.401 1.00 37.94 93 VAL A O 1
#

Sequence (93 aa):
MLLNVARDLGSDHRRIRSALNIGFTAAAVRSYHAVFKVVAEQICGQLENFPSTATDVCSLLSAATLEVTCQAILGHPTQDLGEKFTANNREIV

Secondary structure (DSSP, 8-state):
-HHHHHHHHHHHHHHHHHHHGGGGSHHHHHHTHHHHHHHHHHHHHHHHTS-SSPP-HHHHHHHHHHHHHIIIIISS-GGGG-HHHHHHTTS--

InterPro domains:
  IPR036396 Cytochrome P450 superfamily [G3DSA:1.10.630.10] (3-93)
  IPR036396 Cytochrome P450 superfamily [SSF48264] (10-81)

Radius of gyration: 18.19 Å; chains: 1; bounding box: 57×24×38 Å